Protein AF-A0A352XTC8-F1 (afdb_monomer)

Mean predicted aligned error: 13.21 Å

Structure (mmCIF, N/CA/C/O backbone):
data_AF-A0A352XTC8-F1
#
_entry.id   AF-A0A352XTC8-F1
#
loop_
_atom_site.group_PDB
_atom_site.id
_atom_site.type_symbol
_atom_site.label_atom_id
_atom_site.label_alt_id
_atom_site.label_comp_id
_atom_site.label_asym_id
_atom_site.label_entity_id
_atom_site.label_seq_id
_atom_site.pdbx_PDB_ins_code
_atom_site.Cartn_x
_atom_site.Cartn_y
_atom_site.Cartn_z
_atom_site.occupancy
_atom_site.B_iso_or_equiv
_atom_site.auth_seq_id
_atom_site.auth_comp_id
_atom_site.auth_asym_id
_atom_site.auth_atom_id
_atom_site.pdbx_PDB_model_num
ATOM 1 N N . PHE A 1 1 ? -64.219 11.535 -16.554 1.00 42.28 1 PHE A N 1
ATOM 2 C CA . PHE A 1 1 ? -64.045 10.069 -16.490 1.00 42.28 1 PHE A CA 1
ATOM 3 C C . PHE A 1 1 ? -62.941 9.675 -17.463 1.00 42.28 1 PHE A C 1
ATOM 5 O O . PHE A 1 1 ? -62.967 10.193 -18.570 1.00 42.28 1 PHE A O 1
ATOM 12 N N . ALA A 1 2 ? -62.029 8.794 -17.015 1.00 38.28 2 ALA A N 1
ATOM 13 C CA . ALA A 1 2 ? -60.813 8.266 -17.672 1.00 38.28 2 ALA A CA 1
ATOM 14 C C . ALA A 1 2 ? -59.695 9.309 -17.924 1.00 38.28 2 ALA A C 1
ATOM 16 O O . ALA A 1 2 ? -59.954 10.357 -18.490 1.00 38.28 2 ALA A O 1
ATOM 17 N N . GLY A 1 3 ? -58.434 9.157 -17.512 1.00 46.03 3 GLY A N 1
ATOM 18 C CA . GLY A 1 3 ? -57.690 8.007 -17.000 1.00 46.03 3 GLY A CA 1
ATOM 19 C C . GLY A 1 3 ? -56.409 7.848 -17.825 1.00 46.03 3 GLY A C 1
ATOM 20 O O . GLY A 1 3 ? -56.499 7.395 -18.958 1.00 46.03 3 GLY A O 1
ATOM 21 N N . SER A 1 4 ? -55.249 8.240 -17.286 1.00 47.81 4 SER A N 1
ATOM 22 C CA . SER A 1 4 ? -53.914 7.716 -17.641 1.00 47.81 4 SER A CA 1
ATOM 23 C C . SER A 1 4 ? -52.874 8.302 -16.686 1.00 47.81 4 SER A C 1
ATOM 25 O O . SER A 1 4 ? -52.478 9.459 -16.801 1.00 47.81 4 SER A O 1
ATOM 27 N N . ALA A 1 5 ? -52.478 7.493 -15.706 1.00 51.34 5 ALA A N 1
ATOM 28 C CA . ALA A 1 5 ? -51.310 7.731 -14.875 1.00 51.34 5 ALA A CA 1
ATOM 29 C C . ALA A 1 5 ? -50.055 7.464 -15.717 1.00 51.34 5 ALA A C 1
ATOM 31 O O . ALA A 1 5 ? -49.888 6.367 -16.248 1.00 51.34 5 ALA A O 1
ATOM 32 N N . ILE A 1 6 ? -49.187 8.464 -15.850 1.00 55.53 6 ILE A N 1
ATOM 33 C CA . ILE A 1 6 ? -47.853 8.294 -16.429 1.00 55.53 6 ILE A CA 1
ATOM 34 C C . ILE A 1 6 ? -46.949 7.777 -15.297 1.00 55.53 6 ILE A C 1
ATOM 36 O O . ILE A 1 6 ? -46.916 8.407 -14.236 1.00 55.53 6 ILE A O 1
ATOM 40 N N . PRO A 1 7 ? -46.240 6.647 -15.464 1.00 46.94 7 PRO A N 1
ATOM 41 C CA . PRO A 1 7 ? -45.325 6.152 -14.447 1.00 46.94 7 PRO A CA 1
ATOM 42 C C . PRO A 1 7 ? -44.104 7.072 -14.346 1.00 46.94 7 PRO A C 1
ATOM 44 O O . PRO A 1 7 ? -43.483 7.410 -15.354 1.00 46.94 7 PRO A O 1
ATOM 47 N N . ALA A 1 8 ? -43.755 7.461 -13.119 1.00 53.09 8 ALA A N 1
ATOM 48 C CA . ALA A 1 8 ? -42.493 8.122 -12.815 1.00 53.09 8 ALA A CA 1
ATOM 49 C C . ALA A 1 8 ? -41.316 7.205 -13.205 1.00 53.09 8 ALA A C 1
ATOM 51 O O . ALA A 1 8 ? -41.371 6.004 -12.916 1.00 53.09 8 ALA A O 1
ATOM 52 N N . PRO A 1 9 ? -40.250 7.722 -13.842 1.00 54.03 9 PRO A N 1
ATOM 53 C CA . PRO A 1 9 ? -39.052 6.927 -14.065 1.00 54.03 9 PRO A CA 1
ATOM 54 C C . PRO A 1 9 ? -38.425 6.570 -12.707 1.00 54.03 9 PRO A C 1
ATOM 56 O O . PRO A 1 9 ? -38.402 7.418 -11.808 1.00 54.03 9 PRO A O 1
ATOM 59 N N . PRO A 1 10 ? -37.905 5.344 -12.525 1.00 45.69 10 PRO A N 1
ATOM 60 C CA . PRO A 1 10 ? -37.122 5.042 -11.342 1.00 45.69 10 PRO A CA 1
ATOM 61 C C . PRO A 1 10 ? -35.889 5.947 -11.346 1.00 45.69 10 PRO A C 1
ATOM 63 O O . PRO A 1 10 ? -35.173 6.053 -12.342 1.00 45.69 10 PRO A O 1
ATOM 66 N N . VAL A 1 11 ? -35.662 6.611 -10.216 1.00 53.34 11 VAL A N 1
ATOM 67 C CA . VAL A 1 11 ? -34.405 7.284 -9.900 1.00 53.34 11 VAL A CA 1
ATOM 68 C C . VAL A 1 11 ? -33.320 6.214 -9.946 1.00 53.34 11 VAL A C 1
ATOM 70 O O . VAL A 1 11 ? -33.159 5.436 -9.008 1.00 53.34 11 VAL A O 1
ATOM 73 N N . ILE A 1 12 ? -32.601 6.135 -11.065 1.00 42.12 12 ILE A N 1
ATOM 74 C CA . ILE A 1 12 ? -31.352 5.386 -11.137 1.00 42.12 12 ILE A CA 1
ATOM 75 C C . ILE A 1 12 ? -30.370 6.217 -10.323 1.00 42.12 12 ILE A C 1
ATOM 77 O O . ILE A 1 12 ? -29.795 7.189 -10.808 1.00 42.12 12 ILE A O 1
ATOM 81 N N . GLY A 1 13 ? -30.277 5.887 -9.037 1.00 38.88 13 GLY A N 1
ATOM 82 C CA . GLY A 1 13 ? -29.230 6.379 -8.165 1.00 38.88 13 GLY A CA 1
ATOM 83 C C . GLY A 1 13 ? -27.898 5.990 -8.782 1.00 38.88 13 GLY A C 1
ATOM 84 O O . GLY A 1 13 ? -27.497 4.829 -8.737 1.00 38.88 13 GLY A O 1
ATOM 85 N N . SER A 1 14 ? -27.234 6.964 -9.392 1.00 38.31 14 SER A N 1
ATOM 86 C CA . SER A 1 14 ? -25.829 6.896 -9.758 1.00 38.31 14 SER A CA 1
ATOM 87 C C . SER A 1 14 ? -25.023 6.863 -8.463 1.00 38.31 14 SER A C 1
ATOM 89 O O . SER A 1 14 ? -24.490 7.878 -8.019 1.00 38.31 14 SER A O 1
ATOM 91 N N . PHE A 1 15 ? -24.974 5.706 -7.804 1.00 40.44 15 PHE A N 1
ATOM 92 C CA . PHE A 1 15 ? -23.917 5.450 -6.839 1.00 40.44 15 PHE A CA 1
ATOM 93 C C . PHE A 1 15 ? -22.603 5.582 -7.614 1.00 40.44 15 PHE A C 1
ATOM 95 O O . PHE A 1 15 ? -22.501 5.004 -8.703 1.00 40.44 15 PHE A O 1
ATOM 102 N N . PRO A 1 16 ? -21.606 6.340 -7.128 1.00 38.44 16 PRO A N 1
ATOM 103 C CA . PRO A 1 16 ? -20.275 6.203 -7.679 1.00 38.44 16 PRO A CA 1
ATOM 104 C C . PRO A 1 16 ? -19.903 4.733 -7.490 1.00 38.44 16 PRO A C 1
ATOM 106 O O . PRO A 1 16 ? -19.760 4.251 -6.368 1.00 38.44 16 PRO A O 1
ATOM 109 N N . ILE A 1 17 ? -19.824 3.994 -8.595 1.00 40.03 17 ILE A N 1
ATOM 110 C CA . ILE A 1 17 ? -19.124 2.721 -8.632 1.00 40.03 17 ILE A CA 1
ATOM 111 C C . ILE A 1 17 ? -17.684 3.117 -8.335 1.00 40.03 17 ILE A C 1
ATOM 113 O O . ILE A 1 17 ? -16.950 3.548 -9.224 1.00 40.03 17 ILE A O 1
ATOM 117 N N . ASN A 1 18 ? -17.318 3.083 -7.051 1.00 36.59 18 ASN A N 1
ATOM 118 C CA . ASN A 1 18 ? -15.929 3.089 -6.645 1.00 36.59 18 ASN A CA 1
ATOM 119 C C . ASN A 1 18 ? -15.264 2.013 -7.503 1.00 36.59 18 ASN A C 1
ATOM 121 O O . ASN A 1 18 ? -15.755 0.877 -7.511 1.00 36.59 18 ASN A O 1
ATOM 125 N N . PRO A 1 19 ? -14.224 2.357 -8.282 1.00 42.72 19 PRO A N 1
ATOM 126 C CA . PRO A 1 19 ? -13.553 1.354 -9.078 1.00 42.72 19 PRO A CA 1
ATOM 127 C C . PRO A 1 19 ? -13.159 0.213 -8.133 1.00 42.72 19 PRO A C 1
ATOM 129 O O . PRO A 1 19 ? -12.780 0.482 -6.982 1.00 42.72 19 PRO A O 1
ATOM 132 N N . PRO A 1 20 ? -13.284 -1.056 -8.565 1.00 44.12 20 PRO A N 1
ATOM 133 C CA . PRO A 1 20 ? -12.671 -2.139 -7.816 1.00 44.12 20 PRO A CA 1
ATOM 134 C C . PRO A 1 20 ? -11.237 -1.693 -7.543 1.00 44.12 20 PRO A C 1
ATOM 136 O O . PRO A 1 20 ? -10.577 -1.201 -8.462 1.00 44.12 20 PRO A O 1
ATOM 139 N N . VAL A 1 21 ? -10.791 -1.765 -6.282 1.00 49.84 21 VAL A N 1
ATOM 140 C CA . VAL A 1 21 ? -9.363 -1.653 -5.978 1.00 49.84 21 VAL A CA 1
ATOM 141 C C . VAL A 1 21 ? -8.767 -2.755 -6.827 1.00 49.84 21 VAL A C 1
ATOM 143 O O . VAL A 1 21 ? -9.008 -3.933 -6.564 1.00 49.84 21 VAL A O 1
ATOM 146 N N . ALA A 1 22 ? -8.204 -2.359 -7.968 1.00 50.69 22 ALA A N 1
ATOM 147 C CA . ALA A 1 22 ? -7.832 -3.287 -9.009 1.00 50.69 22 ALA A CA 1
ATOM 148 C C . ALA A 1 22 ? -6.874 -4.248 -8.332 1.00 50.69 22 ALA A C 1
ATOM 150 O O . ALA A 1 22 ? -5.876 -3.793 -7.774 1.00 50.69 22 ALA A O 1
ATOM 151 N N . GLN A 1 23 ? -7.226 -5.536 -8.282 1.00 54.09 23 GLN A N 1
ATOM 152 C CA . GLN A 1 23 ? -6.301 -6.543 -7.789 1.00 54.09 23 GLN A CA 1
ATOM 153 C C . GLN A 1 23 ? -5.016 -6.336 -8.568 1.00 54.09 23 GLN A C 1
ATOM 155 O O . GLN A 1 23 ? -4.977 -6.490 -9.789 1.00 54.09 23 GLN A O 1
ATOM 160 N N . ILE A 1 24 ? -4.000 -5.865 -7.864 1.00 65.62 24 ILE A N 1
ATOM 161 C CA . ILE A 1 24 ? -2.760 -5.481 -8.496 1.00 65.62 24 ILE A CA 1
ATOM 162 C C . ILE A 1 24 ? -2.104 -6.811 -8.829 1.00 65.62 24 ILE A C 1
ATOM 164 O O . ILE A 1 24 ? -1.713 -7.547 -7.928 1.00 65.62 24 ILE A O 1
ATOM 1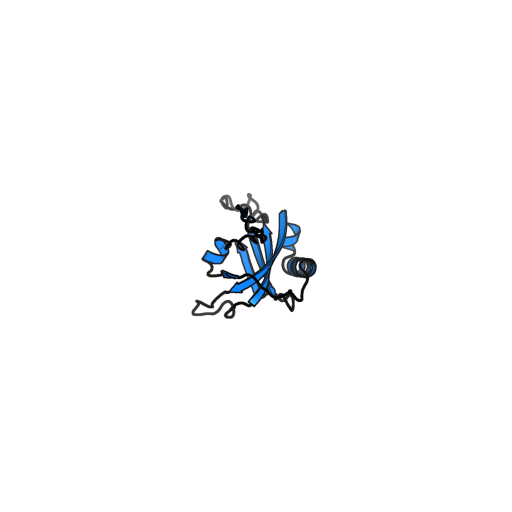68 N N . THR A 1 25 ? -2.087 -7.166 -10.113 1.00 65.62 25 THR A N 1
ATOM 169 C CA . THR A 1 25 ? -1.669 -8.479 -10.623 1.00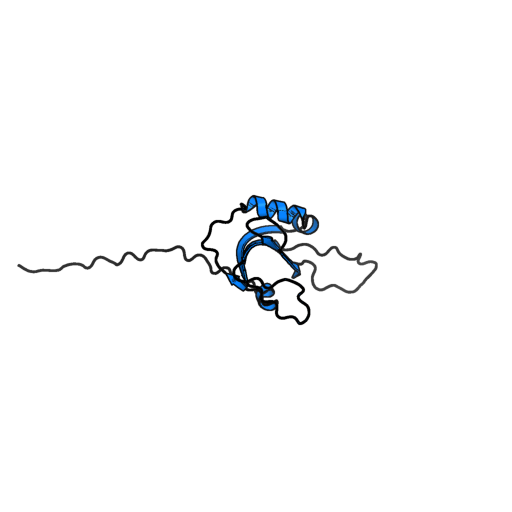 65.62 25 THR A CA 1
ATOM 170 C C . THR A 1 25 ? -0.415 -9.045 -9.944 1.00 65.62 25 THR A C 1
ATOM 172 O O . THR A 1 25 ? -0.453 -10.212 -9.556 1.00 65.62 25 THR A O 1
ATOM 175 N N . PRO A 1 26 ? 0.670 -8.269 -9.733 1.00 66.12 26 PRO A N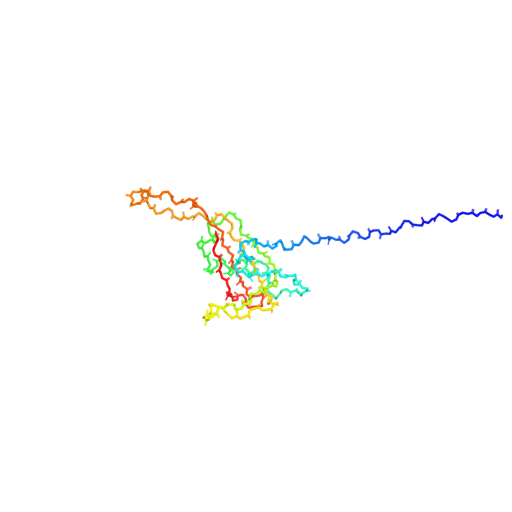 1
ATOM 176 C CA . PRO A 1 26 ? 1.842 -8.780 -9.023 1.00 66.12 26 PRO A CA 1
ATOM 177 C C . PRO A 1 26 ? 1.594 -9.108 -7.546 1.00 66.12 26 PRO A C 1
ATOM 179 O O . PRO A 1 26 ? 2.133 -10.085 -7.049 1.00 66.12 26 PRO A O 1
ATOM 182 N N . LEU A 1 27 ? 0.730 -8.372 -6.850 1.00 73.00 27 LEU A N 1
ATOM 183 C CA . LEU A 1 27 ? 0.374 -8.690 -5.467 1.00 73.00 27 LEU A CA 1
ATOM 184 C C . LEU A 1 27 ? -0.505 -9.931 -5.372 1.00 73.00 27 LEU A C 1
ATOM 186 O O . LEU A 1 27 ? -0.293 -10.772 -4.505 1.00 73.00 27 LEU A O 1
ATOM 190 N N . ALA A 1 28 ? -1.438 -10.093 -6.309 1.00 71.19 28 ALA A N 1
ATOM 191 C CA . ALA A 1 28 ? -2.228 -11.315 -6.398 1.00 71.19 28 ALA A CA 1
ATOM 192 C C . ALA A 1 28 ? -1.352 -12.549 -6.689 1.00 71.19 28 ALA A C 1
ATOM 194 O O . ALA A 1 28 ? -1.659 -13.634 -6.194 1.00 71.19 28 ALA A O 1
ATOM 195 N N . ALA A 1 29 ? -0.257 -12.390 -7.445 1.00 69.19 29 ALA A N 1
ATOM 196 C CA . ALA A 1 29 ? 0.719 -13.454 -7.688 1.00 69.19 29 ALA A CA 1
ATOM 197 C C . ALA A 1 29 ? 1.468 -13.868 -6.408 1.00 69.19 29 ALA A C 1
ATOM 199 O O . ALA A 1 29 ? 1.677 -15.059 -6.195 1.00 69.19 29 ALA A O 1
ATOM 200 N N . GLU A 1 30 ? 1.762 -12.912 -5.525 1.00 69.69 30 GLU A N 1
ATOM 201 C CA . GLU A 1 30 ? 2.305 -13.164 -4.182 1.00 69.69 30 GLU A CA 1
ATOM 202 C C . GLU A 1 30 ? 1.248 -13.735 -3.211 1.00 69.69 30 GLU A C 1
ATOM 204 O O . GLU A 1 30 ? 1.553 -14.058 -2.070 1.00 69.69 30 GLU A O 1
ATOM 209 N N . GLY A 1 31 ? -0.012 -13.891 -3.636 1.00 74.38 31 GLY A N 1
ATOM 210 C CA . GLY A 1 31 ? -1.108 -14.364 -2.783 1.00 74.38 31 GLY A CA 1
ATOM 211 C C . GLY A 1 31 ? -1.726 -13.276 -1.902 1.00 74.38 31 GLY A C 1
ATOM 212 O O . GLY A 1 31 ? -2.500 -13.585 -0.994 1.00 74.38 31 GLY A O 1
ATOM 213 N N . ILE A 1 32 ? -1.417 -12.011 -2.181 1.00 79.81 32 ILE A N 1
ATOM 214 C CA . ILE A 1 32 ? -1.939 -10.851 -1.469 1.00 79.81 32 ILE A CA 1
ATOM 215 C C . ILE A 1 32 ? -3.217 -10.384 -2.143 1.00 79.81 32 ILE A C 1
ATOM 217 O O . ILE A 1 32 ? -3.290 -10.162 -3.353 1.00 79.81 32 ILE A O 1
ATOM 221 N N . THR A 1 33 ? -4.240 -10.189 -1.330 1.00 82.81 33 THR A N 1
ATOM 222 C CA . THR A 1 33 ? -5.529 -9.672 -1.764 1.00 82.81 33 THR A CA 1
ATOM 223 C C . THR A 1 33 ? -5.832 -8.379 -1.028 1.00 82.81 33 THR A C 1
ATOM 225 O O . THR A 1 33 ? -5.507 -8.218 0.148 1.00 82.81 33 THR A O 1
ATOM 228 N N . LEU A 1 34 ? -6.409 -7.425 -1.754 1.00 84.00 34 LEU A N 1
ATOM 229 C CA . LEU A 1 34 ? -6.734 -6.101 -1.242 1.00 84.00 34 LEU A CA 1
ATOM 230 C C . LEU A 1 34 ? -8.252 -5.966 -1.195 1.00 84.00 34 LEU A C 1
ATOM 232 O O . LEU A 1 34 ? -8.920 -6.101 -2.219 1.00 84.00 34 LEU A O 1
ATOM 236 N N . GLY A 1 35 ? -8.787 -5.735 -0.002 1.00 81.81 35 GLY A N 1
ATOM 237 C CA . GLY A 1 35 ? -10.197 -5.452 0.229 1.00 81.81 35 GLY A CA 1
ATOM 238 C C . GLY A 1 35 ? -10.478 -3.954 0.331 1.00 81.81 35 GLY A C 1
ATOM 239 O O . GLY A 1 35 ? -9.566 -3.128 0.442 1.00 81.81 35 GLY A O 1
ATOM 240 N N . HIS A 1 36 ? -11.764 -3.604 0.329 1.00 75.75 36 HIS A N 1
ATOM 241 C CA . HIS A 1 36 ? -12.224 -2.235 0.544 1.00 75.75 36 HIS A CA 1
ATOM 242 C C . HIS A 1 36 ? -12.490 -1.983 2.029 1.00 75.75 36 HIS A C 1
ATOM 244 O O . HIS A 1 36 ? -13.382 -2.613 2.602 1.00 75.75 36 HIS A O 1
ATOM 250 N N . PRO A 1 37 ? -11.774 -1.048 2.665 1.00 78.19 37 PRO A N 1
ATOM 251 C CA . PRO A 1 37 ? -12.061 -0.691 4.038 1.00 78.19 37 PRO A CA 1
ATOM 252 C C . PRO A 1 37 ? -13.308 0.196 4.099 1.00 78.19 37 PRO A C 1
ATOM 254 O O . PRO A 1 37 ? -13.402 1.213 3.415 1.00 78.19 37 PRO A O 1
ATOM 257 N N . GLY A 1 38 ? -14.269 -0.183 4.943 1.00 72.44 38 GLY A N 1
ATOM 258 C CA . GLY A 1 38 ? -15.443 0.644 5.255 1.00 72.44 38 GLY A CA 1
ATOM 259 C C . GLY A 1 38 ? -15.216 1.638 6.401 1.00 72.44 38 GLY A C 1
ATOM 260 O O . GLY A 1 38 ? -16.062 2.492 6.652 1.00 72.44 38 GLY A O 1
ATOM 261 N N . GLN A 1 39 ? -14.097 1.517 7.117 1.00 74.31 39 GLN A N 1
ATOM 262 C CA . GLN A 1 39 ? -13.738 2.396 8.231 1.00 74.31 39 GLN A CA 1
ATOM 263 C C . GLN A 1 39 ? -12.895 3.575 7.749 1.00 74.31 39 GLN A C 1
ATOM 265 O O . GLN A 1 39 ? -12.285 3.519 6.693 1.00 74.31 39 GLN A O 1
ATOM 270 N N . THR A 1 40 ? -12.851 4.664 8.509 1.00 77.50 40 THR A N 1
ATOM 271 C CA . THR A 1 40 ? -11.905 5.755 8.249 1.00 77.50 40 THR A CA 1
ATOM 272 C C . THR A 1 40 ? -10.541 5.409 8.848 1.00 77.50 40 THR A C 1
ATOM 274 O O . THR A 1 40 ? -10.496 5.019 10.017 1.00 77.50 40 THR A O 1
ATOM 277 N N . PRO A 1 41 ? -9.434 5.565 8.103 1.00 82.62 41 PRO A N 1
ATOM 278 C CA . PRO A 1 41 ? -8.102 5.325 8.639 1.00 82.62 41 PRO A CA 1
ATOM 279 C C . PRO A 1 41 ? -7.759 6.365 9.710 1.00 82.62 41 PRO A C 1
ATOM 281 O O . PRO A 1 41 ? -8.124 7.535 9.590 1.00 82.62 41 PRO A O 1
ATOM 284 N N . THR A 1 42 ? -7.033 5.944 10.746 1.00 87.69 42 THR A N 1
ATOM 285 C CA . THR A 1 42 ? -6.530 6.859 11.784 1.00 87.69 42 THR A CA 1
ATOM 286 C C . THR A 1 42 ? -5.451 7.780 11.211 1.00 87.69 42 THR A C 1
ATOM 288 O O . THR A 1 42 ? -5.429 8.976 11.499 1.00 87.69 42 THR A O 1
ATOM 291 N N . LEU A 1 43 ? -4.567 7.235 10.368 1.00 88.44 43 LEU A N 1
ATOM 292 C CA . LEU A 1 43 ? -3.574 8.011 9.632 1.00 88.44 43 LEU A CA 1
ATOM 293 C C . LEU A 1 43 ? -4.164 8.618 8.367 1.00 88.44 43 LEU A C 1
ATOM 295 O O . LEU A 1 43 ? -4.859 7.952 7.603 1.00 88.44 43 LEU A O 1
ATOM 299 N N . SER A 1 44 ? -3.801 9.869 8.101 1.00 87.94 44 SER A N 1
ATOM 300 C CA . SER A 1 44 ? -4.117 10.531 6.835 1.00 87.94 44 SER A CA 1
ATOM 301 C C . SER A 1 44 ? -3.212 10.034 5.705 1.00 87.94 44 SER A C 1
ATOM 303 O O . SER A 1 44 ? -2.050 9.695 5.929 1.00 87.94 44 SER A O 1
ATOM 305 N N . GLN A 1 45 ? -3.698 10.098 4.463 1.00 87.81 45 GLN A N 1
ATOM 306 C CA . GLN A 1 45 ? -2.937 9.712 3.265 1.00 87.81 45 GLN A CA 1
ATOM 307 C C . GLN A 1 45 ? -1.559 10.396 3.189 1.00 87.81 45 GLN A C 1
ATOM 309 O O . GLN A 1 45 ? -0.553 9.766 2.877 1.00 87.81 45 GLN A O 1
ATOM 314 N N . GLN A 1 46 ? -1.508 11.692 3.510 1.00 88.75 46 GLN A N 1
ATOM 315 C CA . GLN A 1 46 ? -0.274 12.483 3.516 1.00 88.75 46 GLN A CA 1
ATOM 316 C C . GLN A 1 46 ? 0.718 12.009 4.588 1.00 88.75 46 GLN A C 1
ATOM 318 O O . GLN A 1 46 ? 1.920 11.996 4.343 1.00 88.75 46 GLN A O 1
ATOM 323 N N . GLN A 1 47 ? 0.224 11.590 5.758 1.00 89.38 47 GLN A N 1
ATOM 324 C CA . GLN A 1 47 ? 1.068 11.050 6.827 1.00 89.38 47 GLN A CA 1
ATOM 325 C C . GLN A 1 47 ? 1.633 9.688 6.429 1.00 89.38 47 GLN A C 1
ATOM 327 O O . GLN A 1 47 ? 2.822 9.451 6.607 1.00 89.38 47 GLN A O 1
ATOM 332 N N . ALA A 1 48 ? 0.809 8.826 5.831 1.00 89.06 48 ALA A N 1
ATOM 333 C CA . ALA A 1 48 ? 1.258 7.533 5.330 1.00 89.06 48 ALA A CA 1
ATOM 334 C C . ALA A 1 48 ? 2.339 7.682 4.247 1.00 89.06 48 ALA A C 1
ATOM 336 O O . ALA A 1 48 ? 3.372 7.025 4.324 1.00 89.06 48 ALA A O 1
ATOM 337 N N . LEU A 1 49 ? 2.158 8.601 3.290 1.00 88.62 49 LEU A N 1
ATOM 338 C CA . LEU A 1 49 ? 3.185 8.917 2.288 1.00 88.62 49 LEU A CA 1
ATOM 339 C C . LEU A 1 49 ? 4.472 9.448 2.913 1.00 88.62 49 LEU A C 1
ATOM 341 O O . LEU A 1 49 ? 5.558 9.047 2.505 1.00 88.62 49 LEU A O 1
ATOM 345 N N . PHE A 1 50 ? 4.359 10.340 3.897 1.00 89.38 50 PHE A N 1
ATOM 346 C CA . PHE A 1 50 ? 5.517 10.886 4.593 1.00 89.38 50 PHE A CA 1
ATOM 347 C C . PHE A 1 50 ? 6.305 9.792 5.323 1.00 89.38 50 PHE A C 1
ATOM 349 O O . PHE A 1 50 ? 7.518 9.709 5.158 1.00 89.38 50 PHE A O 1
ATOM 356 N N . ILE A 1 51 ? 5.623 8.912 6.063 1.00 89.44 51 ILE A N 1
ATOM 357 C CA . ILE A 1 51 ? 6.255 7.790 6.769 1.00 89.44 51 ILE A CA 1
ATOM 358 C C . ILE A 1 51 ? 6.886 6.813 5.772 1.00 89.44 51 ILE A C 1
ATOM 360 O O . ILE A 1 51 ? 8.050 6.451 5.921 1.00 89.44 51 ILE A O 1
ATOM 364 N N . ALA A 1 52 ? 6.170 6.454 4.704 1.00 87.62 52 ALA A N 1
ATOM 365 C CA . ALA A 1 52 ? 6.707 5.599 3.650 1.00 87.62 52 ALA A CA 1
ATOM 366 C C . ALA A 1 52 ? 7.938 6.225 2.980 1.00 87.62 52 ALA A C 1
ATOM 368 O O . ALA A 1 52 ? 8.849 5.509 2.587 1.00 87.62 52 ALA A O 1
ATOM 369 N N . SER A 1 53 ? 7.983 7.553 2.856 1.00 87.06 53 SER A N 1
ATOM 370 C CA . SER A 1 53 ? 9.138 8.263 2.295 1.00 87.06 53 SER A CA 1
ATOM 371 C C . SER A 1 53 ? 10.337 8.268 3.243 1.00 87.06 53 SER A C 1
ATOM 373 O O . SER A 1 53 ? 11.471 8.369 2.788 1.00 87.06 53 SER A O 1
ATOM 375 N N . GLN A 1 54 ? 10.106 8.172 4.555 1.00 87.81 54 GLN A N 1
ATOM 376 C CA . GLN A 1 54 ? 11.174 8.026 5.545 1.00 87.81 54 GLN A CA 1
ATOM 377 C C . GLN A 1 54 ? 11.728 6.603 5.608 1.00 87.81 54 GLN A C 1
ATOM 379 O O . GLN A 1 54 ? 12.922 6.439 5.846 1.00 87.81 54 GLN A O 1
ATOM 384 N N . LEU A 1 55 ? 10.874 5.598 5.403 1.00 84.94 55 LEU A N 1
ATOM 385 C CA . LEU A 1 55 ? 11.277 4.192 5.334 1.00 84.94 55 LEU A CA 1
ATOM 386 C C . LEU A 1 55 ? 12.052 3.909 4.049 1.00 84.94 55 LEU A C 1
ATOM 388 O O . LEU A 1 55 ? 13.145 3.358 4.092 1.00 84.94 55 LEU A O 1
ATOM 392 N N . GLU A 1 56 ? 11.518 4.382 2.923 1.00 84.25 56 GLU A N 1
ATOM 393 C CA . GLU A 1 56 ? 12.059 4.148 1.587 1.00 84.25 56 GLU A CA 1
ATOM 394 C C . GLU A 1 56 ? 12.455 5.471 0.910 1.00 84.25 56 GLU A C 1
ATOM 396 O O . GLU A 1 56 ? 11.870 5.872 -0.105 1.00 84.25 56 GLU A O 1
ATOM 401 N N . PRO A 1 57 ? 13.473 6.184 1.435 1.00 81.88 57 PRO A N 1
ATOM 402 C CA . PRO A 1 57 ? 13.881 7.483 0.902 1.00 81.88 57 PRO A CA 1
ATOM 403 C C . PRO A 1 57 ? 14.444 7.367 -0.516 1.00 81.88 57 PRO A C 1
ATOM 405 O O . PRO A 1 57 ? 14.309 8.295 -1.318 1.00 81.88 57 PRO A O 1
ATOM 408 N N . GLY A 1 58 ? 15.046 6.218 -0.842 1.00 78.88 58 GLY A N 1
ATOM 409 C CA . GLY A 1 58 ? 15.535 5.899 -2.179 1.00 78.88 58 GLY A CA 1
ATOM 410 C C . GLY A 1 58 ? 14.396 5.816 -3.190 1.00 78.88 58 GLY A C 1
ATOM 411 O O . GLY A 1 58 ? 14.436 6.509 -4.204 1.00 78.88 58 GLY A O 1
ATOM 412 N N . ALA A 1 59 ? 13.355 5.039 -2.885 1.00 80.56 59 ALA A N 1
ATOM 413 C CA . ALA A 1 59 ? 12.167 4.936 -3.723 1.00 80.56 59 ALA A CA 1
ATOM 414 C C . ALA A 1 59 ? 11.430 6.275 -3.824 1.00 80.56 59 ALA A C 1
ATOM 416 O O . ALA A 1 59 ? 11.172 6.744 -4.927 1.00 80.56 59 ALA A O 1
ATOM 417 N N . ALA A 1 60 ? 11.164 6.943 -2.700 1.00 82.06 60 ALA A N 1
ATOM 418 C CA . ALA A 1 60 ? 10.417 8.200 -2.680 1.00 82.06 60 ALA A CA 1
ATOM 419 C C . ALA A 1 60 ? 11.095 9.329 -3.471 1.00 82.06 60 ALA A C 1
ATOM 421 O O . ALA A 1 60 ? 10.416 10.107 -4.137 1.00 82.06 60 ALA A O 1
ATOM 422 N N . SER A 1 61 ? 12.429 9.395 -3.452 1.00 80.69 61 SER A N 1
ATOM 423 C CA . SER A 1 61 ? 13.186 10.416 -4.193 1.00 80.69 61 SER 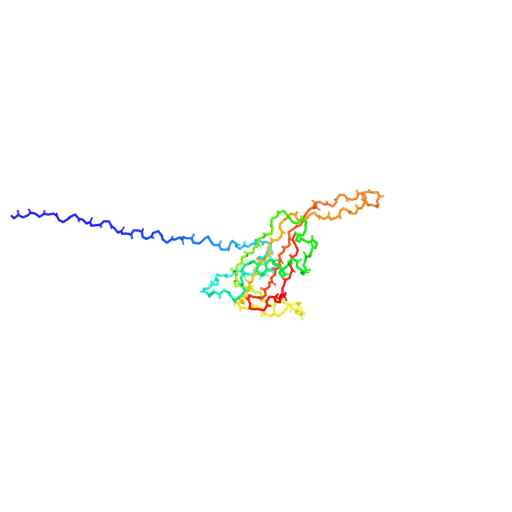A CA 1
ATOM 424 C C . SER A 1 61 ? 13.302 10.124 -5.692 1.00 80.69 61 SER A C 1
ATOM 426 O O . SER A 1 61 ? 13.657 11.010 -6.470 1.00 80.69 61 SER A O 1
ATOM 428 N N . LYS A 1 62 ? 13.089 8.870 -6.100 1.00 80.00 62 LYS A N 1
ATOM 429 C CA . LYS A 1 62 ? 13.364 8.374 -7.457 1.00 80.00 62 LYS A CA 1
ATOM 430 C C . LYS A 1 62 ? 12.103 7.962 -8.215 1.00 80.00 62 LYS A C 1
ATOM 432 O O . LYS A 1 62 ? 12.139 7.889 -9.441 1.00 80.00 62 LYS A O 1
ATOM 437 N N . ALA A 1 63 ? 11.011 7.693 -7.509 1.00 81.25 63 ALA A N 1
ATOM 438 C CA . ALA A 1 63 ? 9.731 7.330 -8.086 1.00 81.25 63 ALA A CA 1
ATOM 439 C C . ALA A 1 63 ? 9.141 8.495 -8.879 1.00 81.25 63 ALA A C 1
ATOM 441 O O . ALA A 1 63 ? 9.214 9.655 -8.473 1.00 81.25 63 ALA A O 1
ATOM 442 N N . LYS A 1 64 ? 8.486 8.177 -9.997 1.00 75.69 64 LYS A N 1
ATOM 443 C CA . LYS A 1 64 ? 7.785 9.186 -10.801 1.00 75.69 64 LYS A CA 1
ATOM 444 C C . LYS A 1 64 ? 6.554 9.729 -10.095 1.00 75.69 64 LYS A C 1
ATOM 446 O O . LYS A 1 64 ? 6.243 10.914 -10.203 1.00 75.69 64 LYS A O 1
ATOM 451 N N . THR A 1 65 ? 5.795 8.849 -9.453 1.00 75.06 65 THR A N 1
ATOM 452 C CA . THR A 1 65 ? 4.515 9.216 -8.849 1.00 75.06 65 THR A CA 1
ATOM 453 C C . THR A 1 65 ? 4.258 8.339 -7.631 1.00 75.06 65 THR A C 1
ATOM 455 O O . THR A 1 65 ? 3.821 7.198 -7.792 1.00 75.06 65 THR A O 1
ATOM 458 N N . PRO A 1 66 ? 4.533 8.839 -6.415 1.00 81.06 66 PRO A N 1
ATOM 459 C CA . PRO A 1 66 ? 4.120 8.161 -5.202 1.00 81.06 66 PRO A CA 1
ATOM 460 C C . PRO A 1 66 ? 2.606 8.310 -5.031 1.00 81.06 66 PRO A C 1
ATOM 462 O O . PRO A 1 66 ? 2.062 9.412 -5.097 1.00 81.06 66 PRO A O 1
ATOM 465 N N . SER A 1 67 ? 1.912 7.199 -4.823 1.00 83.69 67 SER A N 1
ATOM 466 C CA . SER A 1 67 ? 0.473 7.176 -4.553 1.00 83.69 67 SER A CA 1
ATOM 467 C C . SER A 1 67 ? 0.206 6.384 -3.290 1.00 83.69 67 SER A C 1
ATOM 469 O O . SER A 1 67 ? 0.825 5.353 -3.086 1.00 83.69 67 SER A O 1
ATOM 471 N N . ALA A 1 68 ? -0.734 6.825 -2.461 1.00 87.94 68 ALA A N 1
ATOM 472 C CA . ALA A 1 68 ? -1.173 6.066 -1.294 1.00 87.94 68 ALA A CA 1
ATOM 473 C C . ALA A 1 68 ? -2.665 5.776 -1.389 1.00 87.94 68 ALA A C 1
ATOM 475 O O . ALA A 1 68 ? -3.454 6.688 -1.643 1.00 87.94 68 ALA A O 1
ATOM 476 N N . GLN A 1 69 ? -3.037 4.519 -1.179 1.00 87.25 69 GLN A N 1
ATOM 477 C CA . GLN A 1 69 ? -4.415 4.049 -1.150 1.00 87.25 69 GLN A CA 1
ATOM 478 C C . GLN A 1 69 ? -4.672 3.319 0.157 1.00 87.25 69 GLN A C 1
ATOM 480 O O . GLN A 1 69 ? -3.831 2.564 0.636 1.00 87.25 69 GLN A O 1
ATOM 485 N N . TYR A 1 70 ? -5.844 3.543 0.728 1.00 88.00 70 TYR A N 1
ATOM 486 C CA . TYR A 1 70 ? -6.255 2.858 1.937 1.00 88.00 70 TYR A CA 1
ATOM 487 C C . TYR A 1 70 ? -7.017 1.587 1.566 1.00 88.00 70 TYR A C 1
ATOM 489 O O . TYR A 1 70 ? -8.022 1.649 0.856 1.00 88.00 70 TYR A O 1
ATOM 497 N N . VAL A 1 71 ? -6.504 0.440 2.004 1.00 87.75 71 VAL A N 1
ATOM 498 C CA . VAL A 1 71 ? -6.964 -0.893 1.596 1.00 87.75 71 VAL A CA 1
ATOM 499 C 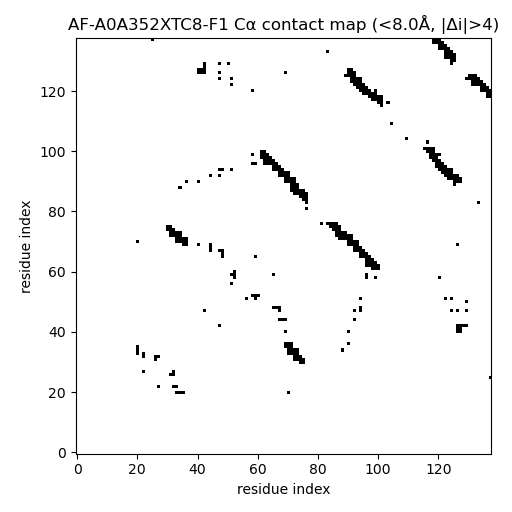C . VAL A 1 71 ? -6.948 -1.855 2.786 1.00 87.75 71 VAL A C 1
ATOM 501 O O . VAL A 1 71 ? -6.241 -1.633 3.767 1.00 87.75 71 VAL A O 1
ATOM 504 N N . LEU A 1 72 ? -7.728 -2.932 2.713 1.00 88.50 72 LEU A N 1
ATOM 505 C CA . LEU A 1 72 ? -7.623 -4.042 3.662 1.00 88.50 72 LEU A CA 1
ATOM 506 C C . LEU A 1 72 ? -6.642 -5.080 3.117 1.00 88.50 72 LEU A C 1
ATOM 508 O O . LEU A 1 72 ? -6.889 -5.662 2.063 1.00 88.50 72 LEU A O 1
ATOM 512 N N . LEU A 1 73 ? -5.536 -5.310 3.817 1.00 87.25 73 LEU A N 1
ATOM 513 C CA . LEU A 1 73 ? -4.550 -6.321 3.462 1.00 87.25 73 LEU A CA 1
ATOM 514 C C . LEU A 1 73 ? -5.006 -7.694 3.939 1.00 87.25 73 LEU A C 1
ATOM 516 O O . LEU A 1 73 ? -5.168 -7.937 5.136 1.00 87.25 73 LEU A O 1
ATOM 520 N N . ASN A 1 74 ? -5.146 -8.596 2.979 1.00 86.12 74 ASN A N 1
ATOM 521 C CA . ASN A 1 74 ? -5.343 -10.015 3.196 1.00 86.12 74 ASN A CA 1
ATOM 522 C C . ASN A 1 74 ? -4.136 -10.748 2.614 1.00 86.12 74 ASN A C 1
ATOM 524 O O . ASN A 1 74 ? -4.010 -10.885 1.396 1.00 86.12 74 ASN A O 1
ATOM 528 N N . TYR A 1 75 ? -3.244 -11.200 3.488 1.00 84.06 75 TYR A N 1
ATOM 529 C CA . TYR A 1 75 ? -2.071 -11.973 3.121 1.00 84.06 75 TYR A CA 1
ATOM 530 C C . TYR A 1 75 ? -1.927 -13.178 4.060 1.00 84.06 75 TYR A C 1
ATOM 532 O O . TYR A 1 75 ? -1.314 -13.066 5.128 1.00 84.06 75 TYR A O 1
ATOM 540 N N . PRO A 1 76 ? -2.536 -14.321 3.695 1.00 78.38 76 PRO A N 1
ATOM 541 C CA . PRO A 1 76 ? -2.429 -15.535 4.483 1.00 78.38 76 PRO A CA 1
ATOM 542 C C . PRO A 1 76 ? -0.999 -16.065 4.421 1.00 78.38 76 PRO A C 1
ATOM 544 O O . PRO A 1 76 ? -0.365 -16.111 3.366 1.00 78.38 76 PRO A O 1
ATOM 547 N N . ASN A 1 77 ? -0.504 -16.517 5.557 1.00 74.25 77 ASN A N 1
ATOM 548 C CA . ASN A 1 77 ? 0.794 -17.142 5.709 1.00 74.25 77 ASN A CA 1
ATOM 549 C C . ASN A 1 77 ? 0.754 -18.545 5.099 1.00 74.25 77 ASN A C 1
ATOM 551 O O . ASN A 1 77 ? 0.306 -19.515 5.711 1.00 74.25 77 ASN A O 1
ATOM 555 N N . LYS A 1 78 ? 1.183 -18.657 3.842 1.00 63.22 78 LYS A N 1
ATOM 556 C CA . LYS A 1 78 ? 1.180 -19.933 3.113 1.00 63.22 78 LYS A CA 1
ATOM 557 C C . LYS A 1 78 ? 2.522 -20.675 3.153 1.00 63.22 78 LYS A C 1
ATOM 559 O O . LYS A 1 78 ? 2.717 -21.598 2.366 1.00 63.22 78 LYS A O 1
ATOM 564 N N . GLY A 1 79 ? 3.437 -20.307 4.056 1.00 56.09 79 GLY A N 1
ATOM 565 C CA . GLY A 1 79 ? 4.793 -20.863 4.128 1.00 56.09 79 GLY A CA 1
ATOM 566 C C . GLY A 1 79 ? 5.070 -21.748 5.351 1.00 56.09 79 GLY A C 1
ATOM 567 O O . GLY A 1 79 ? 4.488 -21.578 6.416 1.00 56.09 79 GLY A O 1
ATOM 568 N N . THR A 1 80 ? 6.029 -22.673 5.218 1.00 49.81 80 THR A N 1
ATOM 569 C CA . THR A 1 80 ? 6.614 -23.463 6.327 1.00 49.81 80 THR A CA 1
ATOM 570 C C . THR A 1 80 ? 7.507 -22.627 7.254 1.00 49.81 80 THR A C 1
ATOM 572 O O . THR A 1 80 ? 7.733 -23.013 8.398 1.00 49.81 80 THR A O 1
ATOM 575 N N . LEU A 1 81 ? 8.000 -21.482 6.769 1.00 49.81 81 LEU A N 1
ATOM 576 C CA . LEU A 1 81 ? 8.627 -20.413 7.546 1.00 49.81 81 LEU A CA 1
ATOM 577 C C . LEU A 1 81 ? 7.890 -19.107 7.224 1.00 49.81 81 LEU A C 1
ATOM 579 O O . LEU A 1 81 ? 8.001 -18.625 6.095 1.00 49.81 81 LEU A O 1
ATOM 583 N N . PRO A 1 82 ? 7.140 -18.536 8.175 1.00 56.06 82 PRO A N 1
ATOM 584 C CA . PRO A 1 82 ? 6.441 -17.281 7.954 1.00 56.06 82 PRO A CA 1
ATOM 585 C C . PRO A 1 82 ? 7.444 -16.137 7.780 1.00 56.06 82 PRO A C 1
ATOM 587 O O . PRO A 1 82 ? 8.129 -15.771 8.734 1.00 56.06 82 PRO A O 1
ATOM 590 N N . ALA A 1 83 ? 7.534 -15.556 6.582 1.00 64.56 83 ALA A N 1
ATOM 591 C CA . ALA A 1 83 ? 8.247 -14.287 6.379 1.00 64.56 83 ALA A CA 1
ATOM 592 C C . ALA A 1 83 ? 7.439 -13.088 6.911 1.00 64.56 83 ALA A C 1
ATOM 594 O O . ALA A 1 83 ? 7.976 -12.003 7.114 1.00 64.56 83 ALA A O 1
ATOM 595 N N . HIS A 1 84 ? 6.146 -13.298 7.154 1.00 69.25 84 HIS A N 1
ATOM 596 C CA . HIS A 1 84 ? 5.203 -12.327 7.681 1.00 69.25 84 HIS A CA 1
ATOM 597 C C . HIS A 1 84 ? 4.138 -13.055 8.522 1.00 69.25 84 HIS A C 1
ATOM 599 O O . HIS A 1 84 ? 3.891 -14.246 8.306 1.00 69.25 84 HIS A O 1
ATOM 605 N N . PRO A 1 85 ? 3.503 -12.380 9.493 1.00 74.75 85 PRO A N 1
ATOM 606 C CA . PRO A 1 85 ? 2.333 -12.927 10.169 1.00 74.75 85 PRO A CA 1
ATOM 607 C C . PRO A 1 85 ? 1.138 -13.045 9.205 1.00 74.75 85 PRO A C 1
ATOM 609 O O . PRO A 1 85 ? 1.104 -12.404 8.152 1.00 74.75 85 PRO A O 1
ATOM 612 N N . ASP A 1 86 ? 0.150 -13.866 9.570 1.00 81.31 86 ASP A N 1
ATOM 613 C CA . ASP A 1 86 ? -1.133 -13.924 8.866 1.00 81.31 86 ASP A CA 1
ATOM 614 C C . ASP A 1 86 ? -1.852 -12.580 8.968 1.00 81.31 86 ASP A C 1
ATOM 616 O O . ASP A 1 86 ? -2.241 -12.146 10.056 1.00 81.31 86 ASP A O 1
ATOM 620 N N . TYR A 1 87 ? -2.056 -11.937 7.822 1.00 84.50 87 TYR A N 1
ATOM 621 C CA . TYR A 1 87 ? -2.849 -10.722 7.724 1.00 84.50 87 TYR A CA 1
ATOM 622 C C . TYR A 1 87 ? -4.221 -11.066 7.151 1.00 84.50 87 TYR A C 1
ATOM 624 O O . TYR A 1 87 ? -4.325 -11.545 6.024 1.00 84.50 87 TYR A O 1
ATOM 632 N N . HIS A 1 88 ? -5.274 -10.804 7.921 1.00 85.25 88 HIS A N 1
ATOM 633 C CA . HIS A 1 88 ? -6.661 -10.950 7.492 1.00 85.25 88 HIS A CA 1
ATOM 634 C C . HIS A 1 88 ? -7.423 -9.656 7.763 1.00 85.25 88 HIS A C 1
ATOM 636 O O . HIS A 1 88 ? -7.517 -9.224 8.911 1.00 85.25 88 HIS A O 1
ATOM 642 N N . ASP A 1 89 ? -7.920 -9.039 6.693 1.00 83.50 89 ASP A N 1
ATOM 643 C CA . ASP A 1 89 ? -8.649 -7.771 6.681 1.00 83.50 89 ASP A CA 1
ATOM 644 C C . ASP A 1 89 ? -7.976 -6.676 7.518 1.00 83.50 89 ASP A C 1
ATOM 646 O O . ASP A 1 89 ? -8.617 -5.915 8.245 1.00 83.50 89 ASP A O 1
ATOM 650 N N . VAL A 1 90 ? -6.647 -6.591 7.419 1.00 86.06 90 VAL A N 1
ATOM 651 C CA . VAL A 1 90 ? -5.876 -5.623 8.198 1.00 86.06 90 VAL A CA 1
ATOM 652 C C . VAL A 1 90 ? -5.933 -4.265 7.504 1.00 86.06 90 VAL A C 1
ATOM 654 O O . VAL A 1 90 ? -5.549 -4.165 6.340 1.00 86.06 90 VAL A O 1
ATOM 657 N N . PRO A 1 91 ? -6.393 -3.197 8.174 1.00 88.56 91 PRO A N 1
ATOM 658 C CA . PRO A 1 91 ? -6.443 -1.872 7.577 1.00 88.56 91 PRO A CA 1
ATOM 659 C C . PRO A 1 91 ? -5.039 -1.310 7.387 1.00 88.56 91 PRO A C 1
ATOM 661 O O . PRO A 1 91 ? -4.332 -1.022 8.354 1.00 88.56 91 PRO A O 1
ATOM 664 N N . VAL A 1 92 ? -4.655 -1.097 6.131 1.00 90.50 92 VAL A N 1
ATOM 665 C CA . VAL A 1 92 ? -3.325 -0.611 5.771 1.00 90.50 92 VAL A CA 1
ATOM 666 C C . VAL A 1 92 ? -3.386 0.508 4.744 1.00 90.50 92 VAL A C 1
ATOM 668 O O . VAL A 1 92 ? -4.272 0.582 3.892 1.00 90.50 92 VAL A O 1
ATOM 671 N N . TRP A 1 93 ? -2.394 1.382 4.800 1.00 91.38 93 TRP A N 1
ATOM 672 C CA . TRP A 1 93 ? -2.047 2.242 3.687 1.00 91.38 93 TRP A CA 1
ATOM 673 C C . TRP A 1 93 ? -1.105 1.486 2.761 1.00 91.38 93 TRP A C 1
ATOM 675 O O . TRP A 1 93 ? -0.017 1.090 3.161 1.00 91.38 93 TRP A O 1
ATOM 685 N N . MET A 1 94 ? -1.525 1.306 1.517 1.00 90.19 94 MET A N 1
ATOM 686 C CA . MET A 1 94 ? -0.688 0.821 0.433 1.00 90.19 94 MET A CA 1
ATOM 687 C C . MET A 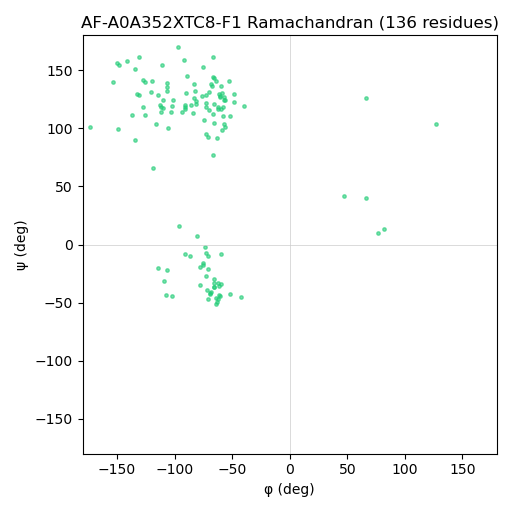1 94 ? -0.101 2.016 -0.306 1.00 90.19 94 MET A C 1
ATOM 689 O O . MET A 1 94 ? -0.827 2.771 -0.956 1.00 90.19 94 MET A O 1
ATOM 693 N N . ILE A 1 95 ? 1.212 2.172 -0.222 1.00 90.88 95 ILE A N 1
ATOM 694 C CA . ILE A 1 95 ? 1.974 3.187 -0.928 1.00 90.88 95 ILE A CA 1
ATOM 695 C C . ILE A 1 95 ? 2.635 2.533 -2.131 1.00 90.88 95 ILE A C 1
ATOM 697 O O . ILE A 1 95 ? 3.356 1.552 -2.000 1.00 90.88 95 ILE A O 1
ATOM 701 N N . LEU A 1 96 ? 2.378 3.089 -3.303 1.00 87.50 96 LEU A N 1
ATOM 702 C CA . LEU A 1 96 ? 2.905 2.647 -4.575 1.00 87.50 96 LEU A CA 1
ATOM 703 C C . LEU A 1 96 ? 3.873 3.694 -5.109 1.00 87.50 96 LEU A C 1
ATOM 705 O O . LEU A 1 96 ? 3.487 4.828 -5.398 1.00 87.50 96 LEU A O 1
ATOM 709 N N . TYR A 1 97 ? 5.120 3.280 -5.267 1.00 86.31 97 TYR A N 1
ATOM 710 C CA . TYR A 1 97 ? 6.179 4.033 -5.909 1.00 86.31 97 TYR A CA 1
ATOM 711 C C . TYR A 1 97 ? 6.449 3.428 -7.283 1.00 86.31 97 TYR A C 1
ATOM 713 O O . TYR A 1 97 ? 7.115 2.402 -7.396 1.00 86.31 97 TYR A O 1
ATOM 721 N N . GLN A 1 98 ? 5.911 4.057 -8.327 1.00 83.00 98 GLN A N 1
ATOM 722 C CA . GLN A 1 98 ? 6.088 3.568 -9.693 1.00 83.00 98 GLN A CA 1
ATOM 723 C C . GLN A 1 98 ? 7.331 4.126 -10.375 1.00 83.00 98 GLN A C 1
ATOM 725 O O . GLN A 1 98 ? 7.663 5.314 -10.243 1.00 83.00 98 GLN A O 1
ATOM 730 N N . GLY A 1 99 ? 7.945 3.276 -11.197 1.00 74.50 99 GLY A N 1
ATOM 731 C CA . GLY A 1 99 ? 9.002 3.660 -12.123 1.00 74.50 99 GLY A CA 1
ATOM 732 C C . GLY A 1 99 ? 10.277 4.113 -11.423 1.00 74.50 99 GLY A C 1
ATOM 733 O O . GLY A 1 99 ? 10.890 5.089 -11.857 1.00 74.50 99 GLY A O 1
ATOM 734 N N . ILE A 1 100 ? 10.661 3.432 -10.342 1.00 81.50 100 ILE A N 1
ATOM 735 C CA . ILE A 1 100 ? 11.922 3.693 -9.654 1.00 81.50 100 ILE A CA 1
ATOM 736 C C . ILE A 1 100 ? 13.054 3.158 -10.543 1.00 81.50 100 ILE A C 1
ATOM 738 O O . ILE A 1 100 ? 13.083 1.956 -10.812 1.00 81.50 100 ILE A O 1
ATOM 742 N N . PRO A 1 101 ? 13.983 3.998 -11.031 1.00 76.38 101 PRO A N 1
ATOM 743 C CA . PRO A 1 101 ? 15.126 3.534 -11.806 1.00 76.38 101 PRO A CA 1
ATOM 744 C C . PRO A 1 101 ? 15.984 2.576 -10.974 1.00 76.38 101 PRO A C 1
ATOM 746 O O . PRO A 1 101 ? 16.429 2.923 -9.877 1.00 76.38 101 PRO A O 1
ATOM 749 N N . LEU A 1 102 ? 16.251 1.386 -11.517 1.00 70.19 102 LEU A N 1
ATOM 750 C CA . LEU A 1 102 ? 17.288 0.509 -10.979 1.00 70.19 102 LEU A CA 1
ATOM 751 C C . LEU A 1 102 ? 18.613 1.227 -11.210 1.00 70.19 102 LEU A C 1
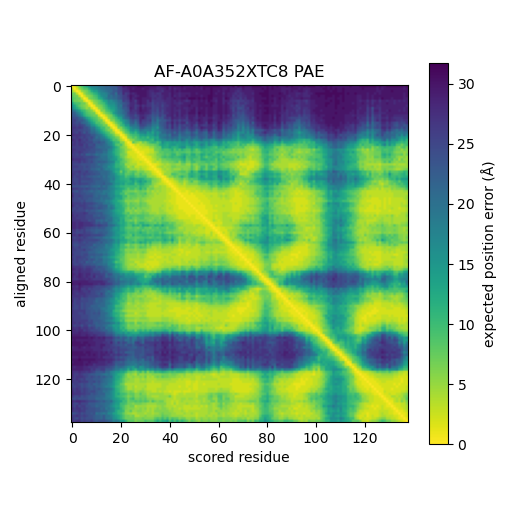ATOM 753 O O . LEU A 1 102 ? 18.928 1.594 -12.341 1.00 70.19 102 LEU A O 1
ATOM 757 N N . GLN A 1 103 ? 19.363 1.504 -10.145 1.00 59.00 103 GLN A N 1
ATOM 758 C CA . GLN A 1 103 ? 20.675 2.115 -10.292 1.00 59.00 103 GLN A CA 1
ATOM 759 C C . GLN A 1 103 ? 21.526 1.175 -11.148 1.00 59.00 103 GLN A C 1
ATOM 761 O O . GLN A 1 103 ? 21.724 0.018 -10.784 1.00 59.00 103 GLN A O 1
ATOM 766 N N . HIS A 1 104 ? 21.945 1.651 -12.322 1.00 53.06 104 HIS A N 1
ATOM 767 C CA . HIS A 1 104 ? 22.765 0.865 -13.232 1.00 53.06 104 HIS A CA 1
ATOM 768 C C . HIS A 1 104 ? 24.014 0.422 -12.463 1.00 53.06 104 HIS A C 1
ATOM 770 O O . HIS A 1 104 ? 24.735 1.273 -11.938 1.00 53.06 104 HIS A O 1
ATOM 776 N N . ALA A 1 105 ? 24.283 -0.884 -12.400 1.00 48.47 105 ALA A N 1
ATOM 777 C CA . ALA A 1 105 ? 25.660 -1.315 -12.223 1.00 48.47 105 ALA A CA 1
ATOM 778 C C . ALA A 1 105 ? 26.429 -0.698 -13.396 1.00 48.47 105 ALA A C 1
ATOM 780 O O . ALA A 1 105 ? 25.985 -0.827 -14.539 1.00 48.47 105 ALA A O 1
ATOM 781 N N . ASP A 1 106 ? 27.482 0.070 -13.111 1.00 47.94 106 ASP A N 1
ATOM 782 C CA . ASP A 1 106 ? 28.309 0.713 -14.127 1.00 47.94 106 ASP A CA 1
ATOM 783 C C . ASP A 1 106 ? 28.525 -0.245 -15.306 1.00 47.94 106 ASP A C 1
ATOM 785 O O . ASP A 1 106 ? 29.086 -1.329 -15.140 1.00 47.94 106 ASP A O 1
ATOM 789 N N . ALA A 1 107 ? 28.078 0.154 -16.501 1.00 51.12 107 ALA A N 1
ATOM 790 C CA . ALA A 1 107 ? 28.156 -0.661 -17.719 1.00 51.12 107 ALA A CA 1
ATOM 791 C C . ALA A 1 107 ? 29.605 -1.042 -18.102 1.00 51.12 107 ALA A C 1
ATOM 793 O O . ALA A 1 107 ? 29.821 -1.848 -19.002 1.00 51.12 107 ALA A O 1
ATOM 794 N N . SER A 1 108 ? 30.599 -0.469 -17.414 1.00 56.00 108 SER A N 1
ATOM 795 C CA . SER A 1 108 ? 32.012 -0.845 -17.499 1.00 56.00 108 SER A CA 1
ATOM 796 C C . SER A 1 108 ? 32.363 -2.148 -16.766 1.00 56.00 108 SER A C 1
ATOM 798 O O . SER A 1 108 ? 33.434 -2.689 -17.024 1.00 56.00 108 SER A O 1
ATOM 800 N N . VAL A 1 109 ? 31.521 -2.641 -15.847 1.00 57.75 109 VAL A N 1
ATOM 801 C CA . VAL A 1 109 ? 31.820 -3.808 -14.990 1.00 57.75 109 VAL A CA 1
ATOM 802 C C . VAL A 1 109 ? 30.999 -5.044 -15.368 1.00 57.75 109 VAL A C 1
ATOM 804 O O . VAL A 1 109 ? 31.516 -6.152 -15.256 1.00 57.75 109 VAL A O 1
ATOM 807 N N . ASP A 1 110 ? 29.771 -4.877 -15.867 1.00 48.97 110 ASP A N 1
ATOM 808 C CA . ASP A 1 110 ? 28.919 -5.999 -16.278 1.00 48.97 110 ASP A CA 1
ATOM 809 C C . ASP A 1 110 ? 28.207 -5.692 -17.615 1.00 48.97 110 ASP A C 1
ATOM 811 O O . ASP A 1 110 ? 27.362 -4.796 -17.675 1.00 48.97 110 ASP A O 1
ATOM 815 N N . PRO A 1 111 ? 28.557 -6.380 -18.721 1.00 52.91 111 PRO A N 1
ATOM 816 C CA . PRO A 1 111 ? 27.970 -6.140 -20.038 1.00 52.91 111 PRO A CA 1
ATOM 817 C C . PRO A 1 111 ? 26.602 -6.814 -20.220 1.00 52.91 111 PRO A C 1
ATOM 819 O O . PRO A 1 111 ? 26.087 -6.836 -21.340 1.00 52.91 111 PRO A O 1
ATOM 822 N N . THR A 1 112 ? 26.010 -7.396 -19.172 1.00 57.34 112 THR A N 1
ATOM 823 C CA . THR A 1 112 ? 24.735 -8.102 -19.294 1.00 57.34 112 THR A CA 1
ATOM 824 C C . THR A 1 112 ? 23.590 -7.088 -19.204 1.00 57.34 112 THR A C 1
ATOM 826 O O . THR A 1 112 ? 23.388 -6.483 -18.150 1.00 57.34 112 THR A O 1
ATOM 829 N N . PRO A 1 113 ? 22.810 -6.860 -20.279 1.00 50.12 113 PRO A N 1
ATOM 830 C CA . PRO A 1 113 ? 21.670 -5.959 -20.214 1.00 50.12 113 PRO A CA 1
ATOM 831 C C . PRO A 1 113 ? 20.631 -6.552 -19.262 1.00 50.12 113 PRO A C 1
ATOM 833 O O . PRO A 1 113 ? 19.929 -7.504 -19.603 1.00 50.12 113 PRO A O 1
ATOM 836 N N . ILE A 1 114 ? 20.533 -5.995 -18.055 1.00 54.53 114 ILE A N 1
ATOM 837 C CA . ILE A 1 114 ? 19.428 -6.286 -17.144 1.00 54.53 114 ILE A CA 1
ATOM 838 C C . ILE A 1 114 ? 18.139 -5.815 -17.839 1.00 54.53 114 ILE A C 1
ATOM 840 O O . ILE A 1 114 ? 18.011 -4.628 -18.144 1.00 54.53 114 ILE A O 1
ATOM 844 N N . PRO A 1 115 ? 17.178 -6.710 -18.130 1.00 55.78 115 PRO A N 1
ATOM 845 C CA . PRO A 1 115 ? 16.024 -6.383 -18.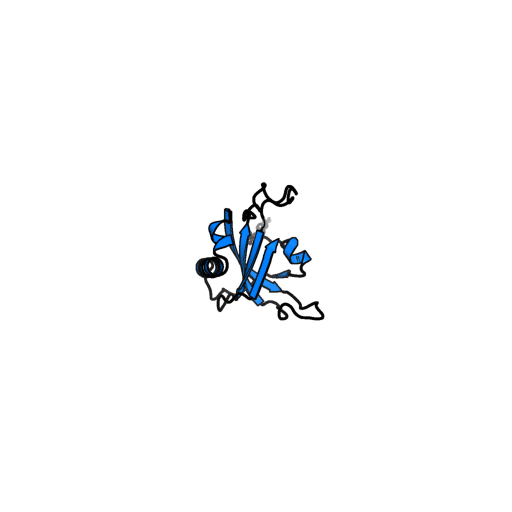969 1.00 55.78 115 PRO A CA 1
ATOM 846 C C . PRO A 1 115 ? 15.015 -5.436 -18.299 1.00 55.78 115 PRO A C 1
ATOM 848 O O . PRO A 1 115 ? 14.104 -4.948 -18.963 1.00 55.78 115 PRO A O 1
ATOM 851 N N . ARG A 1 116 ? 15.158 -5.158 -16.996 1.00 58.97 116 ARG A N 1
ATOM 852 C CA . ARG A 1 116 ? 14.359 -4.163 -16.273 1.00 58.97 116 ARG A CA 1
ATOM 853 C C . ARG A 1 116 ? 15.260 -2.986 -15.913 1.00 58.97 116 ARG A C 1
ATOM 855 O O . ARG A 1 116 ? 16.220 -3.152 -15.173 1.00 58.97 116 ARG A O 1
ATOM 862 N N . SER A 1 117 ? 14.948 -1.803 -16.439 1.00 70.12 117 SER A N 1
ATOM 863 C CA . SER A 1 117 ? 15.616 -0.540 -16.074 1.00 70.12 117 SER A CA 1
ATOM 864 C C . SER A 1 117 ? 14.914 0.187 -14.920 1.00 70.12 117 SER A C 1
ATOM 866 O O . SER A 1 117 ? 15.428 1.171 -14.393 1.00 70.12 117 SER A O 1
ATOM 868 N N . SER A 1 118 ? 13.739 -0.289 -14.513 1.00 76.00 118 SER A N 1
ATOM 869 C CA . SER A 1 118 ? 12.946 0.268 -13.421 1.00 76.00 118 SER A CA 1
ATOM 870 C C . SER A 1 118 ? 12.129 -0.818 -12.729 1.00 76.00 118 SER A C 1
ATOM 872 O O . SER A 1 118 ? 11.817 -1.832 -13.354 1.00 76.00 118 SER A O 1
ATOM 874 N N . TYR A 1 119 ? 11.769 -0.573 -11.475 1.00 81.25 119 TYR A N 1
ATOM 875 C CA . TYR A 1 119 ? 10.892 -1.419 -10.670 1.00 81.25 119 TYR A CA 1
ATOM 876 C C . TYR A 1 119 ? 9.795 -0.584 -10.011 1.00 81.25 119 TYR A C 1
ATOM 878 O O . TYR A 1 119 ? 9.929 0.638 -9.872 1.00 81.25 119 TYR A O 1
ATOM 886 N N . ASP A 1 120 ? 8.736 -1.263 -9.589 1.00 84.62 120 ASP A N 1
ATOM 887 C CA . ASP A 1 120 ? 7.670 -0.682 -8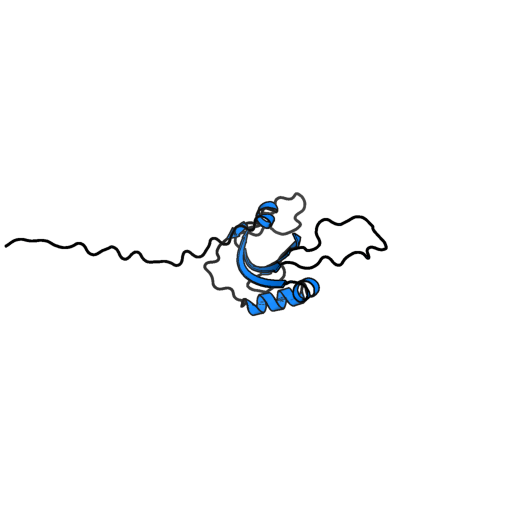.783 1.00 84.62 120 ASP A CA 1
ATOM 888 C C . ASP A 1 120 ? 7.793 -1.196 -7.343 1.00 84.62 120 ASP A C 1
ATOM 890 O O . ASP A 1 120 ? 8.033 -2.381 -7.109 1.00 84.62 120 ASP A O 1
ATOM 894 N N . LEU A 1 121 ? 7.657 -0.305 -6.361 1.00 86.44 121 LEU A N 1
ATOM 895 C CA . LEU A 1 121 ? 7.713 -0.665 -4.944 1.00 86.44 121 LEU A CA 1
ATOM 896 C C . LEU A 1 121 ? 6.354 -0.428 -4.290 1.00 86.44 121 LEU A C 1
ATOM 898 O O . LEU A 1 121 ? 5.787 0.662 -4.385 1.00 86.44 121 LEU A O 1
ATOM 902 N N . TYR A 1 122 ? 5.862 -1.446 -3.597 1.00 87.19 122 TYR A N 1
ATOM 903 C CA . TYR A 1 122 ? 4.632 -1.423 -2.820 1.00 87.19 122 TYR A CA 1
ATOM 904 C C . TYR A 1 122 ? 4.985 -1.522 -1.342 1.00 87.19 122 TYR A C 1
ATOM 906 O O . TYR A 1 122 ? 5.490 -2.546 -0.895 1.00 87.19 122 TYR A O 1
ATOM 914 N N . VAL A 1 123 ? 4.706 -0.469 -0.584 1.00 89.12 123 VAL A N 1
ATOM 915 C CA . VAL A 1 123 ? 4.930 -0.413 0.863 1.00 89.12 123 VAL A CA 1
ATOM 916 C C . VAL A 1 123 ? 3.578 -0.425 1.561 1.00 89.12 123 VAL A C 1
ATOM 918 O O . VAL A 1 123 ? 2.726 0.422 1.301 1.00 89.12 123 VAL A O 1
ATOM 921 N N . PHE A 1 124 ? 3.377 -1.377 2.459 1.00 89.56 124 PHE A N 1
ATOM 922 C CA . PHE A 1 124 ? 2.186 -1.516 3.282 1.00 89.56 124 PHE A CA 1
ATOM 923 C C . PHE A 1 124 ? 2.484 -1.030 4.687 1.00 89.56 124 PHE A C 1
ATOM 925 O O . PHE A 1 124 ? 3.266 -1.636 5.421 1.00 89.56 124 PHE A O 1
ATOM 932 N N . LEU A 1 125 ? 1.824 0.055 5.067 1.00 90.94 125 LEU A N 1
ATOM 933 C CA . LEU A 1 125 ? 1.889 0.614 6.406 1.00 90.94 125 LEU A CA 1
ATOM 934 C C . LEU A 1 125 ? 0.597 0.329 7.149 1.00 90.94 125 LEU A C 1
ATOM 936 O O . LEU A 1 125 ? -0.489 0.496 6.603 1.00 90.94 125 LEU A O 1
ATOM 940 N N . ASP A 1 126 ? 0.697 -0.028 8.419 1.00 89.88 126 ASP A N 1
ATOM 941 C CA . ASP A 1 126 ? -0.461 -0.113 9.297 1.00 89.88 126 ASP A CA 1
ATOM 942 C C . ASP A 1 126 ? -1.196 1.237 9.334 1.00 89.88 126 ASP A C 1
ATOM 944 O O . ASP A 1 126 ? -0.596 2.279 9.607 1.00 89.88 126 ASP A O 1
ATOM 948 N N . ALA A 1 127 ? -2.504 1.241 9.068 1.00 87.06 127 ALA A N 1
ATOM 949 C CA . ALA A 1 127 ? -3.260 2.488 8.948 1.00 87.06 127 ALA A CA 1
ATOM 950 C C . ALA A 1 127 ? -3.499 3.209 10.283 1.00 87.06 127 ALA A C 1
ATOM 952 O O . ALA A 1 127 ? -4.013 4.331 10.291 1.00 87.06 127 ALA A O 1
ATOM 953 N N . ASN A 1 128 ? -3.136 2.577 11.402 1.00 86.38 128 ASN A N 1
ATOM 954 C CA . ASN A 1 128 ? -3.324 3.114 12.744 1.00 86.38 128 ASN A CA 1
ATOM 955 C C . ASN A 1 128 ? -2.032 3.686 13.331 1.00 86.38 128 ASN A C 1
ATOM 957 O O . ASN A 1 128 ? -2.040 4.772 13.902 1.00 86.38 128 ASN A O 1
ATOM 961 N N . SER A 1 129 ? -0.929 2.962 13.171 1.00 84.69 129 SER A N 1
ATOM 962 C CA . SER A 1 129 ? 0.380 3.266 13.751 1.00 84.69 129 SER A CA 1
ATOM 963 C C . SER A 1 129 ? 1.394 3.780 12.734 1.00 84.69 129 SER A C 1
ATOM 965 O O . SER A 1 129 ? 2.359 4.435 13.120 1.00 84.69 129 SER A O 1
ATOM 967 N N . GLY A 1 130 ? 1.203 3.488 11.444 1.00 84.06 130 GLY A N 1
ATOM 968 C CA . GLY A 1 130 ? 2.153 3.833 10.385 1.00 84.06 130 GLY A CA 1
ATOM 969 C C . GLY A 1 130 ? 3.366 2.914 10.357 1.00 84.06 130 GLY A C 1
ATOM 970 O O . GLY A 1 130 ? 4.335 3.194 9.660 1.00 84.06 130 GLY A O 1
ATOM 971 N N . LYS A 1 131 ? 3.330 1.819 11.121 1.00 87.25 131 LYS A N 1
ATOM 972 C CA . LYS A 1 131 ? 4.384 0.813 11.125 1.00 87.25 131 LYS A CA 1
ATOM 973 C C . LYS A 1 131 ? 4.410 0.085 9.782 1.00 87.25 131 LYS A C 1
ATOM 975 O O . LYS A 1 131 ? 3.360 -0.323 9.292 1.00 87.25 131 LYS A O 1
ATOM 980 N N . GLU A 1 132 ? 5.600 -0.136 9.234 1.00 89.56 132 GLU A N 1
ATOM 981 C CA . GLU A 1 132 ? 5.773 -1.037 8.097 1.00 89.56 132 GLU A CA 1
ATOM 982 C C . GLU A 1 132 ? 5.323 -2.458 8.457 1.00 89.56 132 GLU A C 1
ATOM 984 O O . GLU A 1 132 ? 5.724 -3.020 9.482 1.00 89.56 132 GLU A O 1
ATOM 989 N N . LEU A 1 133 ? 4.448 -3.010 7.621 1.00 85.94 133 LEU A N 1
ATOM 990 C CA . LEU A 1 133 ? 3.965 -4.383 7.722 1.00 85.94 133 LEU A CA 1
ATOM 991 C C . LEU A 1 133 ? 4.562 -5.258 6.626 1.00 85.94 133 LEU A C 1
ATOM 993 O O . LEU A 1 133 ? 4.961 -6.386 6.898 1.00 85.94 133 LEU A O 1
ATOM 997 N N . LEU A 1 134 ? 4.602 -4.747 5.397 1.00 84.25 134 LEU A N 1
ATOM 998 C CA . LEU A 1 134 ? 5.053 -5.506 4.242 1.00 84.25 134 LEU A CA 1
ATOM 999 C C . LEU A 1 134 ? 5.598 -4.560 3.177 1.00 84.25 134 LEU A C 1
ATOM 1001 O O . LEU A 1 134 ? 4.989 -3.531 2.907 1.00 84.25 134 LEU A O 1
ATOM 1005 N N . THR A 1 135 ? 6.688 -4.944 2.527 1.00 84.31 135 THR A N 1
ATOM 1006 C CA . THR A 1 135 ? 7.260 -4.197 1.406 1.00 84.31 135 THR A CA 1
ATOM 1007 C C . THR A 1 135 ? 7.560 -5.171 0.277 1.00 84.31 135 THR A C 1
ATOM 1009 O O . THR A 1 135 ? 8.153 -6.224 0.502 1.00 84.31 135 THR A O 1
ATOM 1012 N N . ILE A 1 136 ? 7.101 -4.848 -0.930 1.00 82.25 136 ILE A N 1
ATOM 1013 C CA . ILE A 1 136 ? 7.160 -5.727 -2.099 1.00 82.25 136 ILE A CA 1
ATOM 1014 C C . ILE A 1 136 ? 7.726 -4.948 -3.268 1.00 82.25 136 ILE A C 1
ATOM 1016 O O . ILE A 1 136 ? 7.228 -3.879 -3.618 1.00 82.25 136 ILE A O 1
ATOM 1020 N N . GLN A 1 137 ? 8.742 -5.521 -3.892 1.00 81.25 137 GLN A N 1
ATOM 1021 C CA . GLN A 1 137 ? 9.385 -4.986 -5.078 1.00 81.25 137 GLN A CA 1
ATOM 1022 C C . GLN A 1 137 ? 8.992 -5.823 -6.297 1.00 81.25 137 GLN A C 1
ATOM 1024 O O . GLN A 1 137 ? 9.075 -7.050 -6.242 1.00 81.25 137 GLN A O 1
ATOM 1029 N N . VAL A 1 138 ? 8.586 -5.171 -7.389 1.00 72.69 138 VAL A N 1
ATOM 1030 C CA . VAL A 1 138 ? 8.093 -5.822 -8.616 1.00 72.69 138 VAL A CA 1
ATOM 1031 C C . VAL A 1 138 ? 8.849 -5.337 -9.851 1.00 72.69 138 VAL A C 1
ATOM 1033 O O . VAL A 1 138 ? 9.023 -4.106 -9.988 1.00 72.69 138 VAL A O 1
#

Solvent-accessible surface area (backbone atoms only — not comparable to full-atom values): 8406 Å² total; per-residue (Å²): 134,89,89,83,86,79,82,78,79,79,82,78,76,81,66,81,75,69,72,72,72,66,76,49,65,72,45,47,72,74,56,35,44,70,45,84,60,90,69,82,64,74,48,51,63,70,54,50,49,52,49,50,31,70,76,36,46,68,47,58,76,47,24,77,51,76,45,65,45,77,28,12,38,28,32,69,59,87,54,100,66,66,92,51,74,70,31,70,72,38,60,22,33,40,34,37,26,37,60,21,63,53,79,72,72,58,69,90,80,51,86,68,81,67,93,64,62,48,34,35,38,40,41,31,22,34,23,74,79,56,46,80,75,48,76,48,80,88

Foldseek 3Di:
DDDDDDDDDPPPPPDPPPDPPPQPVVCVVQVKDWADDPDDFQDDQVRLLVLVCVVCVLLNVQFPDKGKDWTFIQDAQPDPDRPAHGGDRFTWIKIKRPFRADDDPPCVPDVDPPVDRGKMKIWIARSHPSHTRDIDID

Sequence (138 aa):
FAGSAIPAPPVIGSFPINPPVAQITPLAAEGITLGHPGQTPTLSQQQALFIASQLEPGAASKAKTPSAQYVLLNYPNKGTLPAHPDYHDVPVWMILYQGIPLQHADASVDPTPIPRSSYDLYVFLDANSGKELLTIQV

pLDDT: mean 72.21, std 16.5, range [36.59, 91.38]

Secondary structure (DSSP, 8-state):
----PPPPPP-------PPP----HHHHHTT-EEEPP-SPPSS-HHHHHHHHHHH-HHHHHH-SEEEEEEEEEEE---SSS-SSPPEEEEEEEEEEEEEEEPPPP-TTT-----S-SEEEEEEEEETTT--EEEEEE-

Radius of gyration: 21.75 Å; Cα contacts (8 Å, |Δi|>4): 218; chains: 1; bounding box: 96×36×34 Å